Protein AF-A0A4U2YSF7-F1 (afdb_monomer)

Mean predicted aligned error: 5.27 Å

Secondary structure (DSSP, 8-state):
----SHHHHHHHHHHHHHTT--EEETTEEE-HHHHHHHH-HHHHHHHHHHHHHHTT--GGGS--GGG-

Organism: NCBI:txid2575440

Sequence (68 aa):
MTYTSWGELQDVYNETLDAQGEVSIGSVTFAPSEVLKQMNPLAYRVGLHDFAEARGIDTDAFDDWFMS

pLDDT: mean 88.49, std 12.76, range [44.16, 97.31]

Nearest PDB structures (foldseek):
  5oxe-assembly1_A  TM=3.496E-01  e=9.127E-01  Aeropyrum pernix bacilliform virus 1 Japan/Tanaka/2005
  8pvu-assembly1_C  TM=3.790E-01  e=7.803E+00  Homo sapiens

Structure (mmCIF, N/CA/C/O backbone):
data_AF-A0A4U2YSF7-F1
#
_entry.id   AF-A0A4U2YSF7-F1
#
loop_
_atom_site.group_PDB
_atom_site.id
_atom_site.type_symbol
_atom_site.label_atom_id
_atom_site.label_alt_id
_atom_site.label_comp_id
_atom_site.label_asym_id
_atom_site.label_entity_id
_atom_site.label_seq_id
_atom_site.pdbx_PDB_ins_code
_atom_site.Cartn_x
_atom_site.Cartn_y
_atom_site.Cartn_z
_atom_site.occupancy
_atom_site.B_iso_or_equiv
_atom_site.auth_seq_id
_atom_site.auth_comp_id
_atom_site.auth_asym_id
_atom_site.auth_atom_id
_atom_site.pdbx_PDB_model_num
ATOM 1 N N . MET A 1 1 ? 4.421 5.716 -15.623 1.00 58.41 1 MET A N 1
ATOM 2 C CA . MET A 1 1 ? 5.042 5.887 -14.299 1.00 58.41 1 MET A CA 1
ATOM 3 C C . MET A 1 1 ? 5.990 4.717 -14.130 1.00 58.41 1 MET A C 1
ATOM 5 O O . MET A 1 1 ? 5.523 3.591 -14.232 1.00 58.41 1 MET A O 1
ATOM 9 N N . THR A 1 2 ? 7.292 4.957 -14.025 1.00 65.88 2 THR A N 1
ATOM 10 C CA . THR A 1 2 ? 8.286 3.914 -13.734 1.00 65.88 2 THR A CA 1
ATOM 11 C C . THR A 1 2 ? 8.449 3.887 -12.222 1.00 65.88 2 THR A C 1
ATOM 13 O O . THR A 1 2 ? 8.845 4.894 -11.646 1.00 65.88 2 THR A O 1
ATOM 16 N N . TYR A 1 3 ? 8.056 2.788 -11.587 1.00 75.81 3 TYR A N 1
ATOM 17 C CA . TYR A 1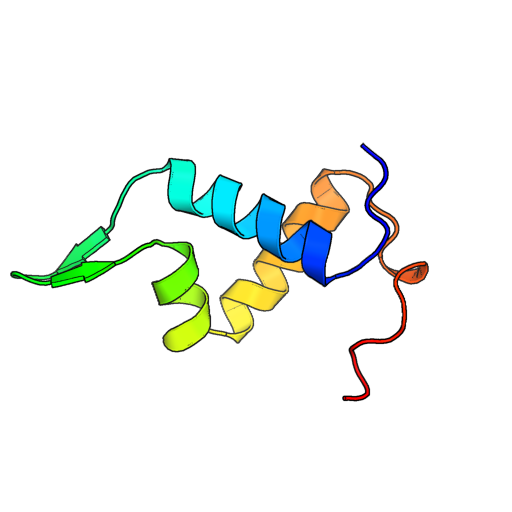 3 ? 8.258 2.571 -10.156 1.00 75.81 3 TYR A CA 1
ATOM 18 C C . TYR A 1 3 ? 9.692 2.098 -9.953 1.00 75.81 3 TYR A C 1
ATOM 20 O O . TYR A 1 3 ? 10.177 1.295 -10.751 1.00 75.81 3 TYR A O 1
ATOM 28 N N . THR A 1 4 ? 10.372 2.619 -8.939 1.00 77.00 4 THR A N 1
ATOM 29 C CA . THR A 1 4 ? 11.794 2.335 -8.696 1.00 77.00 4 THR A CA 1
ATOM 30 C C . THR A 1 4 ? 12.040 1.598 -7.383 1.00 77.00 4 THR A C 1
ATOM 32 O O . THR A 1 4 ? 13.148 1.127 -7.150 1.00 77.00 4 THR A O 1
ATOM 35 N N . SER A 1 5 ? 11.017 1.453 -6.533 1.00 87.12 5 SER A N 1
ATOM 36 C CA . SER A 1 5 ? 11.125 0.732 -5.264 1.00 87.12 5 SER A CA 1
ATOM 37 C C . SER A 1 5 ? 9.809 0.100 -4.805 1.00 87.12 5 SER A C 1
ATOM 39 O O . SER A 1 5 ? 8.712 0.520 -5.188 1.00 87.12 5 SER A O 1
ATOM 41 N N . TRP A 1 6 ? 9.923 -0.858 -3.879 1.00 88.38 6 TRP A N 1
ATOM 42 C CA . TRP A 1 6 ? 8.781 -1.422 -3.157 1.00 88.38 6 TRP A CA 1
ATOM 43 C C . TRP A 1 6 ? 7.984 -0.372 -2.380 1.00 88.38 6 TRP A C 1
ATOM 45 O O . TRP A 1 6 ? 6.768 -0.501 -2.291 1.00 88.38 6 TRP A O 1
ATOM 55 N N . GLY A 1 7 ? 8.636 0.664 -1.841 1.00 90.75 7 GLY A N 1
ATOM 56 C CA . GLY A 1 7 ? 7.960 1.734 -1.100 1.00 90.75 7 GLY A CA 1
ATOM 57 C C . GLY A 1 7 ? 6.997 2.524 -1.986 1.00 90.75 7 GLY A C 1
ATOM 58 O O . GLY A 1 7 ? 5.819 2.640 -1.669 1.00 90.75 7 GLY A O 1
ATOM 59 N N . GLU A 1 8 ? 7.462 2.962 -3.158 1.00 90.06 8 GLU A N 1
ATOM 60 C CA . GLU A 1 8 ? 6.615 3.681 -4.122 1.00 90.06 8 GLU A CA 1
ATOM 61 C C . GLU A 1 8 ? 5.448 2.818 -4.617 1.00 90.06 8 GLU A C 1
ATOM 63 O O . GLU A 1 8 ? 4.327 3.301 -4.785 1.00 90.06 8 GLU A O 1
ATOM 68 N N . LEU A 1 9 ? 5.697 1.524 -4.843 1.00 92.38 9 LEU A N 1
ATOM 69 C CA . LEU A 1 9 ? 4.645 0.596 -5.242 1.00 92.38 9 LEU A CA 1
ATOM 70 C C . LEU A 1 9 ? 3.614 0.398 -4.120 1.00 92.38 9 LEU A C 1
ATOM 72 O O . LEU A 1 9 ? 2.413 0.372 -4.390 1.00 92.38 9 LEU A O 1
ATOM 76 N N . GLN A 1 10 ? 4.072 0.278 -2.870 1.00 94.88 10 GLN A N 1
ATOM 77 C CA . GLN A 1 10 ? 3.203 0.174 -1.700 1.00 94.88 10 GLN A CA 1
ATOM 78 C C . GLN A 1 10 ? 2.322 1.408 -1.552 1.00 94.88 10 GLN A C 1
ATOM 80 O O . GLN A 1 10 ? 1.136 1.247 -1.284 1.00 94.88 10 GLN A O 1
ATOM 85 N N . ASP A 1 11 ? 2.863 2.610 -1.735 1.00 94.75 11 ASP A N 1
ATOM 86 C CA . ASP A 1 11 ? 2.097 3.851 -1.612 1.00 94.75 11 ASP A CA 1
ATOM 87 C C . ASP A 1 11 ? 0.949 3.895 -2.623 1.00 94.75 11 ASP A C 1
ATOM 89 O O . ASP A 1 11 ? -0.209 4.050 -2.235 1.00 94.75 11 ASP A O 1
ATOM 93 N N . VAL A 1 12 ? 1.228 3.615 -3.898 1.00 94.75 12 VAL A N 1
ATOM 94 C CA . VAL A 1 12 ? 0.180 3.601 -4.934 1.00 94.75 12 VAL A CA 1
ATOM 95 C C . VAL A 1 12 ? -0.809 2.448 -4.741 1.00 94.75 12 VAL A C 1
ATOM 97 O O . VAL A 1 12 ? -2.002 2.582 -5.039 1.00 94.75 12 VAL A O 1
ATOM 100 N N . TYR A 1 13 ? -0.348 1.308 -4.226 1.00 96.19 13 TYR A N 1
ATOM 101 C CA . TYR A 1 13 ? -1.244 0.212 -3.876 1.00 96.19 13 TYR A CA 1
ATOM 102 C C . TYR A 1 13 ? -2.181 0.594 -2.721 1.00 96.19 13 TYR A C 1
ATOM 104 O O . TYR A 1 13 ? -3.383 0.348 -2.818 1.00 96.19 13 TYR A O 1
ATOM 112 N N . ASN A 1 14 ? -1.675 1.269 -1.682 1.00 97.19 14 ASN A N 1
ATOM 113 C CA . ASN A 1 14 ? -2.496 1.778 -0.577 1.00 97.19 14 ASN A CA 1
ATOM 114 C C . ASN A 1 14 ? -3.533 2.776 -1.080 1.00 97.19 14 ASN A C 1
ATOM 116 O O . ASN A 1 14 ? -4.713 2.613 -0.792 1.00 97.19 14 ASN A O 1
ATOM 120 N N . GLU A 1 15 ? -3.119 3.746 -1.898 1.00 96.56 15 GLU A N 1
ATOM 121 C CA . GLU A 1 15 ? -4.037 4.711 -2.510 1.00 96.56 15 GLU A CA 1
ATOM 122 C C . GLU A 1 15 ? -5.134 4.011 -3.321 1.00 96.56 15 GLU A C 1
ATOM 124 O O . GLU A 1 15 ? -6.299 4.402 -3.264 1.00 96.56 15 GLU A O 1
ATOM 129 N N . THR A 1 16 ? -4.788 2.942 -4.046 1.00 95.38 16 THR A N 1
ATOM 130 C CA . THR A 1 16 ? -5.763 2.167 -4.828 1.00 95.38 16 THR A CA 1
ATOM 131 C C . THR A 1 16 ? -6.760 1.427 -3.935 1.00 95.38 16 THR A C 1
ATOM 133 O O . THR A 1 16 ? -7.948 1.377 -4.258 1.00 95.38 16 THR A O 1
ATOM 136 N N . LEU A 1 17 ? -6.295 0.843 -2.830 1.00 96.06 17 LEU A N 1
ATOM 137 C CA . LEU A 1 17 ? -7.156 0.169 -1.859 1.00 96.06 17 LEU A CA 1
ATOM 138 C C . LEU A 1 17 ? -8.085 1.168 -1.159 1.00 96.06 17 LEU A C 1
ATOM 140 O O . LEU A 1 17 ? -9.291 0.941 -1.073 1.00 96.06 17 LEU A O 1
ATOM 144 N N . ASP A 1 18 ? -7.533 2.293 -0.716 1.00 97.31 18 ASP A N 1
ATOM 145 C CA . ASP A 1 18 ? -8.233 3.276 0.109 1.00 97.31 18 ASP A CA 1
ATOM 146 C C . ASP A 1 18 ? -9.171 4.171 -0.717 1.00 97.31 18 ASP A C 1
ATOM 148 O O . ASP A 1 18 ? -10.137 4.724 -0.189 1.00 97.31 18 ASP A O 1
ATOM 152 N N . ALA A 1 19 ? -8.980 4.236 -2.040 1.00 96.19 19 ALA A N 1
ATOM 153 C CA . ALA A 1 19 ? -9.918 4.874 -2.965 1.00 96.19 19 ALA A CA 1
ATOM 154 C C . ALA A 1 19 ? -11.330 4.257 -2.934 1.00 96.19 19 ALA A C 1
ATOM 156 O O . ALA A 1 19 ? -12.283 4.891 -3.391 1.00 96.19 19 ALA A O 1
ATOM 157 N N . GLN A 1 20 ? -11.492 3.044 -2.391 1.00 89.94 20 GLN A N 1
ATOM 158 C CA . GLN A 1 20 ? -12.802 2.412 -2.194 1.00 89.94 20 GLN A CA 1
ATOM 159 C C . GLN A 1 20 ? -13.591 3.002 -1.013 1.00 89.94 20 GLN A C 1
ATOM 161 O O . GLN A 1 20 ? -14.767 2.675 -0.839 1.00 89.94 20 GLN A O 1
ATOM 166 N N . GLY A 1 21 ? -12.973 3.900 -0.243 1.00 93.94 21 GLY A N 1
ATOM 167 C CA . GLY A 1 21 ? -13.530 4.466 0.975 1.00 93.94 21 GLY A CA 1
ATOM 168 C C . GLY A 1 21 ? -13.157 3.655 2.213 1.00 93.94 21 GLY A C 1
ATOM 169 O O . GLY A 1 21 ? -12.476 2.633 2.150 1.00 93.94 21 GLY A O 1
ATOM 170 N N . GLU A 1 22 ? -13.594 4.146 3.366 1.00 95.44 22 GLU A N 1
ATOM 171 C CA . GLU A 1 22 ? -13.236 3.564 4.654 1.00 95.44 22 GLU A CA 1
ATOM 172 C C . GLU A 1 22 ? -14.132 2.372 5.027 1.00 95.44 22 GLU A C 1
ATOM 174 O O . GLU A 1 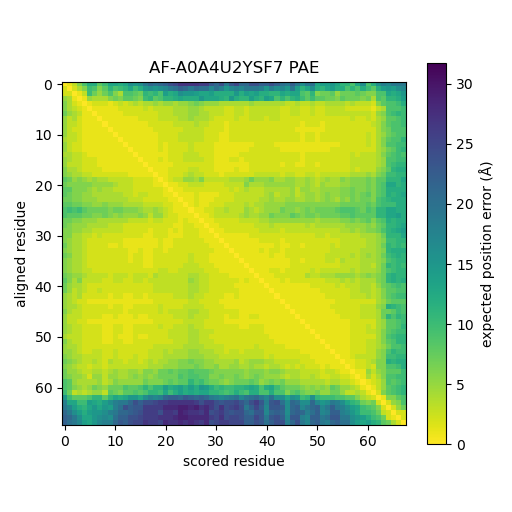22 ? -15.303 2.287 4.644 1.00 95.44 22 GLU A O 1
ATOM 179 N N . VAL A 1 23 ? -13.588 1.459 5.833 1.00 92.81 23 VAL A N 1
ATOM 180 C CA . VAL A 1 23 ? -14.319 0.327 6.412 1.00 92.81 23 VAL A CA 1
ATOM 181 C C . VAL A 1 23 ? -14.667 0.648 7.860 1.00 92.81 23 VAL A C 1
ATOM 183 O O . VAL A 1 23 ? -13.778 0.868 8.681 1.00 92.81 23 VAL A O 1
ATOM 186 N N . SER A 1 24 ? -15.956 0.616 8.201 1.00 94.44 24 SER A N 1
ATOM 187 C CA . SER A 1 24 ? -16.427 0.827 9.575 1.00 94.44 24 SER A 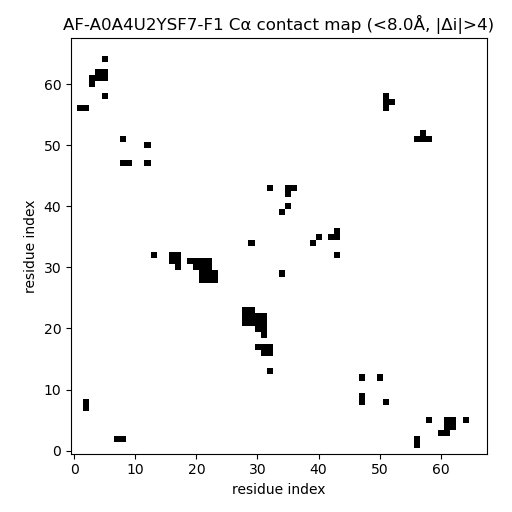CA 1
ATOM 188 C C . SER A 1 24 ? -16.904 -0.472 10.224 1.00 94.44 24 SER A C 1
ATOM 190 O O . SER A 1 24 ? -17.725 -1.199 9.663 1.00 94.44 24 SER A O 1
ATOM 192 N N . ILE A 1 25 ? -16.430 -0.742 11.444 1.00 90.00 25 ILE A N 1
ATOM 193 C CA . ILE A 1 25 ? -16.889 -1.842 12.303 1.00 90.00 25 ILE A CA 1
ATOM 194 C C . ILE A 1 25 ? -17.306 -1.250 13.650 1.00 90.00 25 ILE A C 1
ATOM 196 O O . ILE A 1 25 ? -16.482 -0.778 14.433 1.00 90.00 25 ILE A O 1
ATOM 200 N N . GLY A 1 26 ? -18.610 -1.267 13.932 1.00 93.50 26 GLY A N 1
ATOM 201 C CA . GLY A 1 26 ? -19.156 -0.567 15.093 1.00 93.50 26 GLY A CA 1
ATOM 202 C C . GLY A 1 26 ? -18.902 0.939 14.989 1.00 93.50 26 GLY A C 1
ATOM 203 O O . GLY A 1 26 ? -19.351 1.572 14.040 1.00 93.50 26 GLY A O 1
ATOM 204 N N . SER A 1 27 ? -18.191 1.504 15.967 1.00 94.19 27 SER A N 1
ATOM 205 C CA . SER A 1 27 ? -17.829 2.928 16.019 1.00 94.19 27 SER A CA 1
ATOM 206 C C . SER A 1 27 ? -16.390 3.220 15.583 1.00 94.19 27 SER A C 1
ATOM 208 O O . SER A 1 27 ? -15.910 4.327 15.814 1.00 94.19 27 SER A O 1
ATOM 210 N N . VAL A 1 28 ? -15.678 2.229 15.043 1.00 94.56 28 VAL A N 1
ATOM 211 C CA . VAL A 1 28 ? -14.286 2.379 14.604 1.00 94.56 28 VAL A CA 1
ATOM 212 C C . VAL A 1 28 ? -14.233 2.297 13.088 1.00 94.56 28 VAL A C 1
ATOM 214 O O . VAL A 1 28 ? -14.915 1.465 12.486 1.00 94.56 28 VAL A O 1
ATOM 217 N N . THR A 1 29 ? -13.419 3.157 12.491 1.00 96.19 29 THR A N 1
ATOM 218 C CA . THR A 1 29 ? -13.252 3.271 11.046 1.00 96.19 29 THR A CA 1
ATOM 219 C C . THR A 1 29 ? -11.783 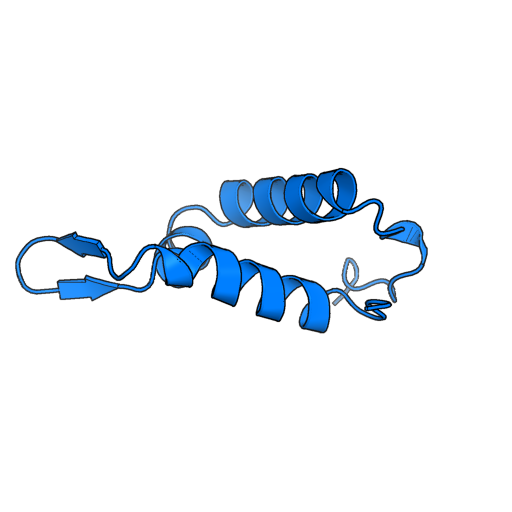3.106 10.691 1.00 96.19 29 THR A C 1
ATOM 221 O O . THR A 1 29 ? -10.921 3.616 11.404 1.00 96.19 29 THR A O 1
ATOM 224 N N . PHE A 1 30 ? -11.517 2.374 9.613 1.00 95.62 30 PHE A N 1
ATOM 225 C CA . PHE A 1 30 ? -10.179 2.005 9.168 1.00 95.62 30 PHE A CA 1
ATOM 226 C C . PHE A 1 30 ? -10.034 2.214 7.664 1.00 95.62 30 PHE A C 1
ATOM 228 O O . PHE A 1 30 ? -10.989 2.021 6.903 1.00 95.62 30 PHE A O 1
ATOM 235 N N . ALA A 1 31 ? -8.813 2.504 7.227 1.00 96.75 31 ALA A N 1
ATOM 236 C CA . ALA A 1 31 ? -8.460 2.396 5.820 1.00 96.75 31 ALA A CA 1
ATOM 237 C C . ALA A 1 31 ? -8.374 0.905 5.410 1.00 96.75 31 ALA A C 1
ATOM 239 O O . ALA A 1 31 ? -7.811 0.100 6.163 1.00 96.75 31 ALA A O 1
ATOM 240 N N . PRO A 1 32 ? -8.896 0.492 4.240 1.00 96.69 32 PRO A N 1
ATOM 241 C CA . PRO A 1 32 ? -8.722 -0.870 3.727 1.00 96.69 32 PRO A CA 1
ATOM 242 C C . PRO A 1 32 ? -7.264 -1.355 3.740 1.00 96.69 32 PRO A C 1
ATOM 244 O O . PRO A 1 32 ? -6.989 -2.497 4.130 1.00 96.69 32 PRO A O 1
ATOM 247 N N . SER A 1 33 ? -6.319 -0.487 3.365 1.00 96.88 33 SER A N 1
ATOM 248 C CA . SER A 1 33 ? -4.887 -0.796 3.383 1.00 96.88 33 SER A CA 1
ATOM 249 C C . SER A 1 33 ? -4.366 -1.078 4.797 1.00 96.88 33 SER A C 1
ATOM 251 O O . SER A 1 33 ? -3.581 -2.010 4.997 1.00 96.88 33 SER A O 1
ATOM 253 N N . GLU A 1 34 ? -4.846 -0.339 5.799 1.00 95.69 34 GLU A N 1
ATOM 254 C CA . GLU A 1 34 ? -4.507 -0.531 7.209 1.00 95.69 34 GLU A CA 1
ATOM 255 C C . GLU A 1 34 ? -4.996 -1.889 7.722 1.00 95.69 34 GLU A C 1
ATOM 257 O O . GLU A 1 34 ? -4.226 -2.633 8.338 1.00 95.69 34 GLU A O 1
ATOM 262 N N . VAL A 1 35 ? -6.245 -2.249 7.404 1.00 95.06 35 VAL A N 1
ATOM 263 C CA . VAL A 1 35 ? -6.824 -3.548 7.773 1.00 95.06 35 VAL A CA 1
ATOM 264 C C . VAL A 1 35 ? -5.979 -4.685 7.207 1.00 95.06 35 VAL A C 1
ATOM 266 O O . VAL A 1 35 ? -5.627 -5.610 7.937 1.00 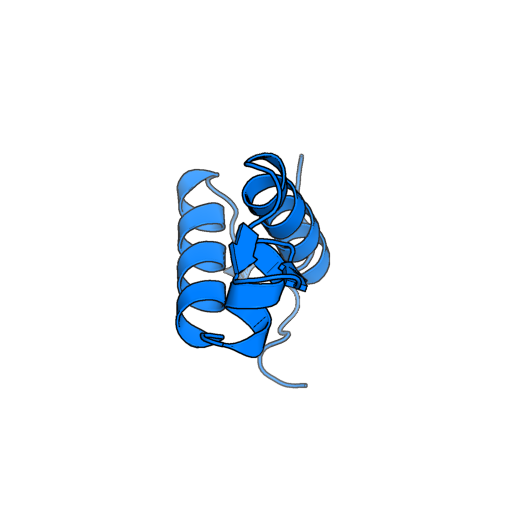95.06 35 VAL A O 1
ATOM 269 N N . LEU A 1 36 ? -5.604 -4.618 5.928 1.00 95.94 36 LEU A N 1
ATOM 270 C CA . LEU A 1 36 ? -4.778 -5.652 5.306 1.00 95.94 36 LEU A CA 1
ATOM 271 C C . LEU A 1 36 ? -3.379 -5.720 5.933 1.00 95.94 36 LEU A C 1
ATOM 273 O O . LEU A 1 36 ? -2.921 -6.812 6.263 1.00 95.94 36 LEU A O 1
ATOM 277 N N . LYS A 1 37 ? -2.721 -4.583 6.175 1.00 95.50 37 LYS A N 1
ATOM 278 C CA . LYS A 1 37 ? -1.381 -4.556 6.790 1.00 95.50 37 LYS A CA 1
ATOM 279 C C . LYS A 1 37 ? -1.359 -5.113 8.211 1.00 95.50 37 LYS A C 1
ATOM 281 O O . LYS A 1 37 ? -0.389 -5.774 8.571 1.00 95.50 37 LYS A O 1
ATOM 286 N N . GLN A 1 38 ? -2.388 -4.844 9.014 1.00 94.12 38 GLN A N 1
ATOM 287 C CA . GLN A 1 38 ? -2.412 -5.242 10.425 1.00 94.12 38 GLN A CA 1
ATOM 288 C C . GLN A 1 38 ? -3.036 -6.625 10.641 1.00 94.12 38 GLN A C 1
ATOM 290 O O . GLN A 1 38 ? -2.507 -7.427 11.409 1.00 94.12 38 GLN A O 1
ATOM 295 N N . MET A 1 39 ? -4.146 -6.921 9.961 1.00 93.94 39 MET A N 1
ATOM 296 C CA . MET A 1 39 ? -4.944 -8.125 10.221 1.00 93.94 39 MET A CA 1
ATOM 297 C C . MET A 1 39 ? -4.582 -9.292 9.304 1.00 93.94 39 MET A C 1
ATOM 299 O O . MET A 1 39 ? -4.694 -10.445 9.719 1.00 93.94 39 MET A O 1
ATOM 303 N N . ASN A 1 40 ? -4.160 -9.027 8.063 1.00 95.25 40 ASN A N 1
ATOM 304 C CA . ASN A 1 40 ? -3.753 -10.079 7.129 1.00 95.25 40 ASN A CA 1
ATOM 305 C C . ASN A 1 40 ? -2.561 -9.655 6.245 1.00 95.25 40 ASN A C 1
ATOM 307 O O . ASN A 1 40 ? -2.719 -9.447 5.035 1.00 95.25 40 ASN A O 1
ATOM 311 N N . PRO A 1 41 ? -1.345 -9.577 6.824 1.00 95.50 41 PRO A N 1
ATOM 312 C CA . PRO A 1 41 ? -0.156 -9.122 6.104 1.00 95.50 41 PRO A CA 1
ATOM 313 C C . PRO A 1 41 ? 0.183 -9.981 4.879 1.00 95.50 41 PRO A C 1
ATOM 315 O O . PRO A 1 41 ? 0.781 -9.490 3.923 1.00 95.50 41 PRO A O 1
ATOM 318 N N . LEU A 1 42 ? -0.188 -11.269 4.895 1.00 96.00 42 LEU A N 1
ATOM 319 C CA . LEU A 1 42 ? 0.022 -12.163 3.758 1.00 96.00 42 LEU A CA 1
ATOM 320 C C . LEU A 1 42 ? -0.851 -11.750 2.570 1.00 96.00 42 LEU A C 1
ATOM 322 O O . LEU A 1 42 ? -0.335 -11.625 1.464 1.00 96.00 42 LEU A O 1
ATOM 326 N N . ALA A 1 43 ? -2.140 -11.483 2.800 1.00 96.06 43 ALA A N 1
ATOM 327 C CA . ALA A 1 43 ? -3.036 -11.001 1.750 1.00 96.06 43 ALA A CA 1
ATOM 328 C C . ALA A 1 43 ? -2.590 -9.642 1.193 1.00 96.06 43 ALA A C 1
ATOM 330 O O . ALA A 1 43 ? -2.662 -9.433 -0.014 1.00 96.06 43 ALA A O 1
ATOM 331 N N . TYR A 1 44 ? -2.070 -8.747 2.044 1.00 97.12 44 TYR A N 1
ATOM 332 C CA . TYR A 1 44 ? -1.487 -7.485 1.582 1.00 97.12 44 TYR A CA 1
ATOM 333 C C . TYR A 1 44 ? -0.322 -7.717 0.609 1.00 97.12 44 TYR A C 1
ATOM 335 O O . TYR A 1 44 ? -0.302 -7.138 -0.473 1.00 97.12 44 TYR A O 1
ATOM 343 N N . ARG A 1 45 ? 0.634 -8.582 0.977 1.00 95.38 45 ARG A N 1
ATOM 344 C CA . ARG A 1 45 ? 1.824 -8.876 0.158 1.00 95.38 45 ARG A CA 1
ATOM 345 C C . ARG A 1 45 ? 1.473 -9.553 -1.164 1.00 95.38 45 ARG A C 1
ATOM 347 O O . ARG A 1 45 ? 2.009 -9.154 -2.190 1.00 95.38 45 ARG A O 1
ATOM 354 N N . VAL A 1 46 ? 0.571 -10.537 -1.138 1.00 96.56 46 VAL A N 1
ATOM 355 C CA . VAL A 1 46 ? 0.090 -11.206 -2.358 1.00 96.56 46 VAL A CA 1
ATOM 356 C C . VAL A 1 46 ? -0.610 -10.197 -3.264 1.00 96.56 46 VAL A C 1
ATOM 358 O O . VAL A 1 46 ? -0.232 -10.060 -4.419 1.00 96.56 46 VAL A O 1
ATOM 361 N N . GLY A 1 47 ? -1.542 -9.407 -2.726 1.00 96.44 47 GLY A N 1
ATOM 362 C CA . GLY A 1 47 ? -2.249 -8.406 -3.523 1.00 96.44 47 GLY A CA 1
ATOM 363 C C . GLY A 1 47 ? -1.336 -7.312 -4.090 1.00 96.44 47 GLY A C 1
ATOM 364 O O . GLY A 1 47 ? -1.557 -6.863 -5.209 1.00 96.44 47 GLY A O 1
ATOM 365 N N . LEU A 1 48 ? -0.282 -6.914 -3.367 1.00 95.69 48 LEU A N 1
ATOM 366 C CA . LEU A 1 48 ? 0.738 -5.986 -3.870 1.00 95.69 48 LEU A CA 1
ATOM 367 C C . LEU A 1 48 ? 1.515 -6.576 -5.059 1.00 95.69 48 LEU A C 1
ATOM 369 O O . LEU A 1 48 ? 1.803 -5.860 -6.016 1.00 95.69 48 LEU A O 1
ATOM 373 N N . HIS A 1 49 ? 1.844 -7.868 -5.004 1.00 93.31 49 HIS A N 1
ATOM 374 C CA . HIS A 1 49 ? 2.508 -8.571 -6.101 1.00 93.31 49 HIS A CA 1
ATOM 375 C C . HIS A 1 49 ? 1.582 -8.697 -7.317 1.00 93.31 49 HIS A C 1
ATOM 377 O O . HIS A 1 49 ? 1.953 -8.286 -8.414 1.00 93.31 49 HIS A O 1
ATOM 383 N N . ASP A 1 50 ? 0.341 -9.144 -7.110 1.00 95.88 50 ASP A N 1
ATOM 384 C CA . ASP A 1 50 ? -0.678 -9.234 -8.165 1.00 95.88 50 ASP A CA 1
ATOM 385 C C . ASP A 1 50 ? -0.924 -7.862 -8.821 1.00 95.88 50 ASP A C 1
ATOM 387 O O . ASP A 1 50 ? -1.104 -7.740 -10.035 1.00 95.88 50 ASP A O 1
ATOM 391 N N . PHE A 1 51 ? -0.901 -6.792 -8.021 1.00 94.88 51 PHE A N 1
ATOM 392 C CA . PHE A 1 51 ? -1.015 -5.416 -8.494 1.00 94.88 51 PHE A CA 1
ATOM 393 C C . PHE A 1 51 ? 0.158 -5.000 -9.394 1.00 94.88 51 PHE A C 1
ATOM 395 O O . PHE A 1 51 ? -0.067 -4.292 -10.385 1.00 94.88 51 PHE A O 1
ATOM 402 N N . ALA A 1 52 ? 1.382 -5.422 -9.059 1.00 93.19 52 ALA A N 1
ATOM 403 C CA . ALA A 1 52 ? 2.576 -5.173 -9.860 1.00 93.19 52 ALA A CA 1
ATOM 404 C C . ALA A 1 52 ? 2.524 -5.923 -11.196 1.00 93.19 52 ALA A C 1
ATOM 406 O O . ALA A 1 52 ? 2.691 -5.305 -12.252 1.00 93.19 52 ALA A O 1
ATOM 407 N N . GLU A 1 53 ? 2.196 -7.217 -11.155 1.00 92.81 53 GLU A N 1
ATOM 408 C CA . GLU A 1 53 ? 2.044 -8.063 -12.342 1.00 92.81 53 GLU A CA 1
ATOM 409 C C . GLU A 1 53 ? 0.980 -7.506 -13.294 1.00 92.81 53 GLU A C 1
ATOM 411 O O . GLU A 1 53 ? 1.233 -7.330 -14.488 1.00 92.81 53 GLU A O 1
ATOM 416 N N . ALA A 1 54 ? -0.191 -7.133 -12.765 1.00 93.38 54 ALA A N 1
ATOM 417 C CA . ALA A 1 54 ? -1.277 -6.555 -13.557 1.00 93.38 54 ALA A CA 1
ATOM 418 C C . ALA A 1 54 ? -0.892 -5.231 -14.245 1.00 93.38 54 ALA A C 1
ATOM 420 O O . ALA A 1 54 ? -1.515 -4.840 -15.235 1.00 93.38 54 ALA A O 1
ATOM 421 N N . ARG A 1 55 ? 0.126 -4.529 -13.731 1.00 90.56 55 ARG A N 1
ATOM 422 C CA . ARG A 1 55 ? 0.661 -3.280 -14.296 1.00 90.56 55 ARG A CA 1
ATOM 423 C C . ARG A 1 55 ? 1.922 -3.480 -15.136 1.00 90.56 55 ARG A C 1
ATOM 425 O O . ARG A 1 55 ? 2.439 -2.493 -15.658 1.00 90.56 55 ARG A O 1
ATOM 432 N N . GLY A 1 56 ? 2.394 -4.719 -15.293 1.00 89.88 56 GLY A N 1
ATOM 433 C CA . GLY A 1 56 ? 3.620 -5.035 -16.028 1.00 89.88 56 GLY A CA 1
ATOM 434 C C . GLY A 1 56 ? 4.868 -4.421 -15.394 1.00 89.88 56 GLY A C 1
ATOM 435 O O . GLY A 1 56 ? 5.783 -4.013 -16.107 1.00 89.88 56 GLY A O 1
ATOM 436 N N . ILE A 1 57 ? 4.867 -4.277 -14.069 1.00 88.75 57 ILE A N 1
ATOM 437 C CA . ILE A 1 57 ? 5.983 -3.718 -13.312 1.00 88.75 57 ILE A CA 1
ATOM 438 C C . ILE A 1 57 ? 6.985 -4.840 -13.060 1.00 88.75 57 ILE A C 1
ATOM 440 O O . ILE A 1 57 ? 6.632 -5.861 -12.479 1.00 88.75 57 ILE A O 1
ATOM 444 N N . ASP A 1 58 ? 8.226 -4.634 -13.495 1.00 86.06 58 ASP A N 1
ATOM 445 C CA . ASP A 1 58 ? 9.330 -5.548 -13.217 1.00 86.06 58 ASP A CA 1
ATOM 446 C C . ASP A 1 58 ? 9.821 -5.341 -11.780 1.00 86.06 58 ASP A C 1
ATOM 448 O O . ASP A 1 58 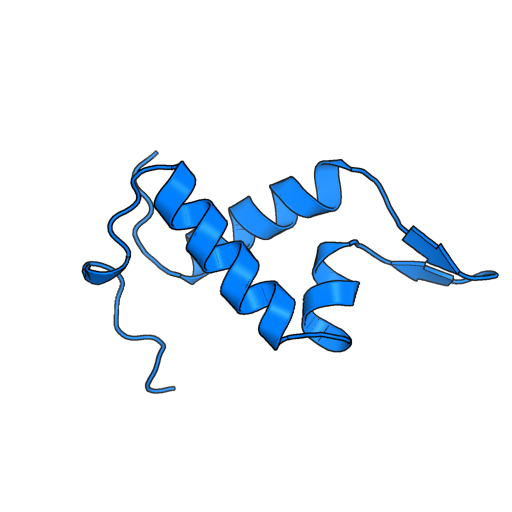? 10.572 -4.408 -11.485 1.00 86.06 58 ASP A O 1
ATOM 452 N N . THR A 1 59 ? 9.334 -6.184 -10.873 1.00 83.94 59 THR A N 1
ATOM 453 C CA . THR A 1 59 ? 9.695 -6.139 -9.453 1.00 83.94 59 THR A CA 1
ATOM 454 C C . THR A 1 59 ? 11.073 -6.729 -9.171 1.00 83.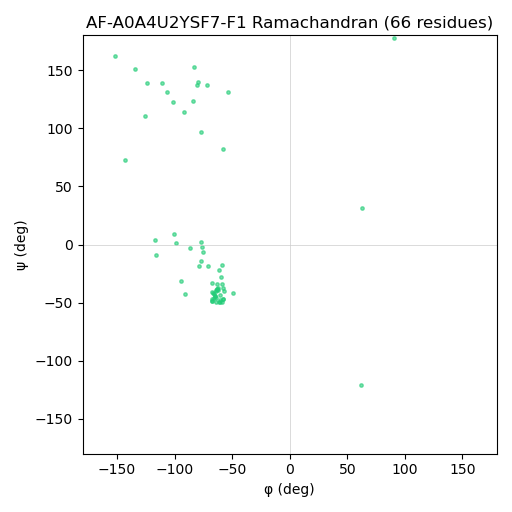94 59 THR A C 1
ATOM 456 O O . THR A 1 59 ? 11.608 -6.474 -8.094 1.00 83.94 59 THR A O 1
ATOM 459 N N . ASP A 1 60 ? 11.668 -7.468 -10.115 1.00 82.94 60 ASP A N 1
ATOM 460 C CA . ASP A 1 60 ? 13.016 -8.038 -9.967 1.00 82.94 60 ASP A CA 1
ATOM 461 C C . ASP A 1 60 ? 14.096 -6.945 -10.033 1.00 82.94 60 ASP A C 1
ATOM 463 O O . ASP A 1 60 ? 15.226 -7.137 -9.585 1.00 82.94 60 ASP A O 1
ATOM 467 N N . ALA A 1 61 ? 13.741 -5.778 -10.578 1.00 77.69 61 ALA A N 1
ATOM 468 C CA . ALA A 1 61 ? 14.588 -4.593 -10.643 1.00 77.69 61 ALA A CA 1
ATOM 469 C C . ALA A 1 61 ? 14.500 -3.699 -9.391 1.00 77.69 61 ALA A C 1
ATOM 471 O O . ALA A 1 61 ? 15.176 -2.669 -9.336 1.00 77.69 61 ALA A O 1
ATOM 472 N N . PHE A 1 62 ? 13.652 -4.033 -8.413 1.00 83.50 62 PHE A N 1
ATOM 473 C CA . PHE A 1 62 ? 13.546 -3.263 -7.174 1.00 83.50 62 PHE A CA 1
ATOM 474 C C . PHE A 1 62 ? 14.678 -3.636 -6.220 1.00 83.50 62 PHE A C 1
ATOM 476 O O . PHE A 1 62 ? 14.991 -4.812 -6.063 1.00 83.50 62 PHE A O 1
ATOM 483 N N . ASP A 1 63 ? 15.251 -2.640 -5.540 1.00 68.25 63 ASP A N 1
ATOM 484 C CA . ASP A 1 63 ? 16.271 -2.885 -4.519 1.00 68.25 63 ASP A CA 1
ATOM 485 C C . ASP A 1 63 ? 15.750 -3.893 -3.472 1.00 68.25 63 ASP A C 1
ATOM 487 O O . ASP A 1 63 ? 14.628 -3.761 -2.967 1.00 68.25 63 ASP A O 1
ATOM 491 N N . ASP A 1 64 ? 16.572 -4.911 -3.179 1.00 61.59 64 ASP A N 1
ATOM 492 C CA . ASP A 1 64 ? 16.270 -6.090 -2.354 1.00 61.59 64 ASP A CA 1
ATOM 493 C C . ASP A 1 64 ? 15.820 -5.724 -0.922 1.00 61.59 64 ASP A C 1
ATOM 495 O O . ASP A 1 64 ? 16.574 -5.797 0.050 1.00 61.59 64 ASP A O 1
ATOM 499 N N . TRP A 1 65 ? 14.541 -5.384 -0.759 1.00 55.78 65 TRP A N 1
ATOM 500 C CA . TRP A 1 65 ? 13.898 -5.184 0.545 1.00 55.78 65 TRP A CA 1
ATOM 501 C C . TRP A 1 65 ? 13.556 -6.509 1.259 1.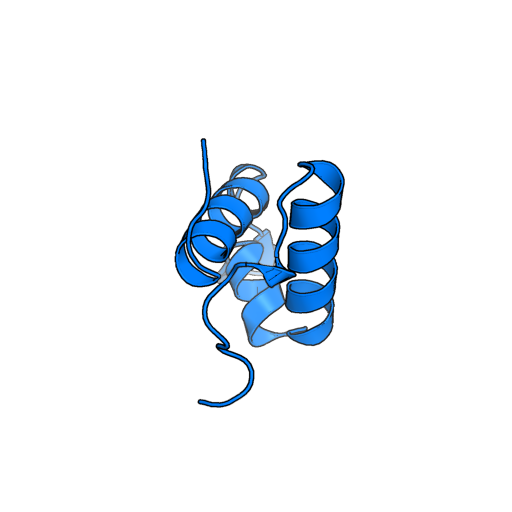00 55.78 65 TRP A C 1
ATOM 503 O O . TRP A 1 65 ? 13.003 -6.511 2.353 1.00 55.78 65 TRP A O 1
ATOM 513 N N . PHE A 1 66 ? 13.883 -7.676 0.695 1.00 52.06 66 PHE A N 1
ATOM 514 C CA . PHE A 1 66 ? 13.634 -8.956 1.379 1.00 52.06 66 PHE A CA 1
ATOM 515 C C . PHE A 1 66 ? 14.654 -9.256 2.505 1.00 52.06 66 PHE A C 1
ATOM 517 O O . PHE A 1 66 ? 14.541 -10.276 3.182 1.00 52.06 66 PHE A O 1
ATOM 524 N N . MET A 1 67 ? 15.649 -8.380 2.719 1.00 48.75 67 MET A N 1
ATOM 525 C CA . MET A 1 67 ? 16.794 -8.599 3.622 1.00 48.75 67 MET A CA 1
ATOM 526 C C . MET A 1 67 ? 16.894 -7.629 4.821 1.00 48.75 67 MET A C 1
ATOM 528 O O . MET A 1 67 ? 17.868 -7.726 5.569 1.00 48.75 67 MET A O 1
ATOM 532 N N . SER A 1 68 ? 15.939 -6.713 5.037 1.00 44.16 68 SER A N 1
ATOM 533 C CA . SER A 1 68 ? 15.960 -5.767 6.176 1.00 44.16 68 SER A CA 1
ATOM 534 C C . SER A 1 68 ? 14.765 -5.907 7.107 1.00 44.16 68 SER A C 1
ATOM 536 O O . SER A 1 68 ? 13.632 -5.809 6.584 1.00 44.16 68 SER A O 1
#

Solvent-accessible surface area (backbone atoms only — 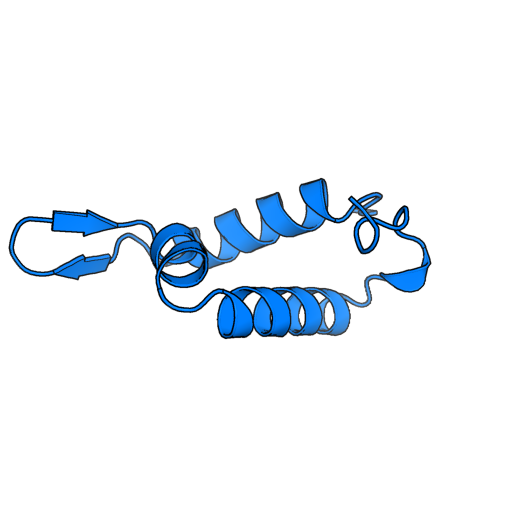not comparable to full-atom values): 4153 Å² total; per-residue (Å²): 136,87,78,73,37,66,66,62,49,47,51,55,48,36,52,61,45,36,70,75,45,72,48,71,60,90,95,45,74,40,47,46,42,56,50,27,58,74,77,36,48,65,60,41,52,52,51,52,49,55,52,32,58,77,66,71,50,73,67,88,75,30,70,79,68,91,80,118

Foldseek 3Di:
DADAAPVSLLVVVQVVQQVVPWDDDPHDIHRRLRCCVPVPVPVNVVVSVVVCVVVVHDHVNHDPPVPD

Radius of gyration: 13.24 Å; Cα contacts (8 Å, |Δi|>4): 47; chains: 1; bounding box: 36×18×32 Å